Protein AF-A0A2A5P049-F1 (afdb_monomer_lite)

Radius of gyration: 12.88 Å; chains: 1; bounding box: 32×39×29 Å

Structure (mmCIF, N/CA/C/O backbone):
data_AF-A0A2A5P049-F1
#
_entry.id   AF-A0A2A5P049-F1
#
loop_
_atom_site.group_PDB
_atom_site.id
_atom_site.type_symbol
_atom_site.label_atom_id
_atom_site.label_alt_id
_atom_site.label_comp_id
_atom_site.label_asym_id
_atom_site.label_entity_id
_atom_site.label_seq_id
_atom_site.pdbx_PDB_ins_code
_atom_site.Cartn_x
_atom_site.Cartn_y
_atom_site.Cartn_z
_atom_site.occupancy
_atom_site.B_iso_or_equiv
_atom_site.auth_seq_id
_atom_site.auth_comp_id
_atom_site.auth_asym_id
_atom_site.auth_atom_id
_atom_site.pdbx_PDB_model_num
ATOM 1 N N . MET A 1 1 ? 6.404 12.257 11.183 1.00 83.12 1 MET A N 1
ATOM 2 C CA . MET A 1 1 ? 5.834 11.825 9.896 1.00 83.12 1 MET A CA 1
ATOM 3 C C . MET A 1 1 ? 4.681 10.865 10.147 1.00 83.12 1 MET A C 1
ATOM 5 O O . MET A 1 1 ? 4.900 9.779 10.673 1.00 83.12 1 MET A O 1
ATOM 9 N N . SER A 1 2 ? 3.469 11.325 9.870 1.00 95.38 2 SER A N 1
ATOM 10 C CA . SER A 1 2 ? 2.203 10.589 9.855 1.00 95.38 2 SER A CA 1
ATOM 11 C C . SER A 1 2 ? 2.140 9.567 8.715 1.00 95.38 2 SER A C 1
ATOM 13 O O . SER A 1 2 ? 2.953 9.605 7.788 1.00 95.38 2 SER A O 1
ATOM 15 N N . THR A 1 3 ? 1.137 8.684 8.752 1.00 97.38 3 THR A N 1
ATOM 16 C CA . THR A 1 3 ? 0.849 7.728 7.668 1.00 97.38 3 THR A CA 1
ATOM 17 C C . THR A 1 3 ? 0.675 8.427 6.319 1.00 97.38 3 THR A C 1
ATOM 19 O O . THR A 1 3 ? 1.242 7.988 5.324 1.00 97.38 3 THR A O 1
ATOM 22 N N . LEU A 1 4 ? -0.067 9.540 6.269 1.00 96.94 4 LEU A N 1
ATOM 23 C CA . LEU A 1 4 ? -0.316 10.259 5.015 1.00 96.94 4 LEU A CA 1
ATOM 24 C C . LEU A 1 4 ? 0.956 10.890 4.440 1.00 96.94 4 LEU A C 1
ATOM 26 O O . LEU A 1 4 ? 1.163 10.832 3.231 1.00 96.94 4 LEU A O 1
ATOM 30 N N . GLU A 1 5 ? 1.825 11.443 5.288 1.00 97.94 5 GLU A N 1
ATOM 31 C CA . GLU A 1 5 ? 3.114 11.990 4.848 1.00 97.94 5 GLU A CA 1
ATOM 32 C C . GLU A 1 5 ? 4.050 10.900 4.299 1.00 97.94 5 GLU A C 1
ATOM 34 O O . GLU A 1 5 ? 4.762 11.139 3.325 1.00 97.94 5 GLU A O 1
ATOM 39 N N . MET A 1 6 ? 4.038 9.698 4.888 1.00 98.38 6 MET A N 1
ATOM 40 C CA . MET A 1 6 ? 4.803 8.552 4.376 1.00 98.38 6 MET A CA 1
ATOM 41 C C . MET A 1 6 ? 4.257 8.073 3.031 1.00 98.38 6 MET A C 1
ATOM 43 O O . MET A 1 6 ? 5.015 7.882 2.084 1.00 98.38 6 MET A O 1
ATOM 47 N N . LEU A 1 7 ? 2.934 7.941 2.915 1.00 98.19 7 LEU A N 1
ATOM 48 C CA . LEU A 1 7 ? 2.285 7.543 1.666 1.00 98.19 7 LEU A CA 1
ATOM 49 C C . LEU A 1 7 ? 2.547 8.547 0.540 1.00 98.19 7 LEU A C 1
ATOM 51 O O . LEU A 1 7 ? 2.793 8.131 -0.588 1.00 98.19 7 LEU A O 1
ATOM 55 N N . ALA A 1 8 ? 2.572 9.849 0.838 1.00 97.94 8 ALA A N 1
ATOM 56 C CA . ALA A 1 8 ? 2.881 10.898 -0.136 1.00 97.94 8 ALA A CA 1
ATOM 57 C C . ALA A 1 8 ? 4.298 10.798 -0.736 1.00 97.94 8 ALA A C 1
ATOM 59 O O . ALA A 1 8 ? 4.549 11.373 -1.789 1.00 97.94 8 ALA A O 1
ATOM 60 N N . LYS A 1 9 ? 5.222 10.072 -0.091 1.00 97.94 9 LYS A N 1
ATOM 61 C CA . LYS A 1 9 ? 6.560 9.780 -0.634 1.00 97.94 9 LYS A CA 1
ATOM 62 C C . LYS A 1 9 ? 6.577 8.563 -1.560 1.00 97.94 9 LYS A C 1
ATOM 64 O O . LYS A 1 9 ? 7.492 8.433 -2.362 1.00 97.94 9 LYS A O 1
ATOM 69 N N . LEU A 1 10 ? 5.578 7.687 -1.452 1.00 97.62 10 LEU A N 1
ATOM 70 C CA . LEU A 1 10 ? 5.481 6.434 -2.205 1.00 97.62 10 LEU A CA 1
ATOM 71 C C . LEU A 1 10 ? 4.464 6.503 -3.351 1.00 97.62 10 LEU A C 1
ATOM 73 O O . LEU A 1 10 ? 4.279 5.529 -4.070 1.00 97.62 10 LEU A O 1
ATOM 77 N N . THR A 1 11 ? 3.753 7.612 -3.533 1.00 97.31 11 THR A N 1
ATOM 78 C CA . THR A 1 11 ? 2.749 7.766 -4.594 1.00 97.31 11 THR A CA 1
ATOM 79 C C . THR A 1 11 ? 2.569 9.236 -4.961 1.00 97.31 11 THR A C 1
ATOM 81 O O . THR A 1 11 ? 3.162 10.114 -4.342 1.00 97.31 11 THR A O 1
ATOM 84 N N . ASP A 1 12 ? 1.755 9.523 -5.973 1.00 96.81 12 ASP A N 1
ATOM 85 C CA . ASP A 1 12 ? 1.419 10.895 -6.348 1.00 96.81 12 ASP A CA 1
ATOM 86 C C . ASP A 1 12 ? 0.164 11.421 -5.632 1.00 96.81 12 ASP A C 1
ATOM 88 O O . ASP A 1 12 ? -0.624 10.691 -5.022 1.00 96.81 12 ASP A O 1
ATOM 92 N N . ARG A 1 13 ? -0.046 12.736 -5.736 1.00 96.94 13 ARG A N 1
ATOM 93 C CA . ARG A 1 13 ? -1.157 13.439 -5.086 1.00 96.94 13 ARG A CA 1
ATOM 94 C C . ARG A 1 13 ? -2.531 12.927 -5.526 1.00 96.94 13 ARG A C 1
ATOM 96 O O . ARG A 1 13 ? -3.453 12.905 -4.708 1.00 96.94 13 ARG A O 1
ATOM 103 N N . GLU A 1 14 ? -2.697 12.541 -6.790 1.00 97.50 14 GLU A N 1
ATOM 104 C CA . GLU A 1 14 ? -3.990 12.086 -7.304 1.00 97.50 14 GLU A CA 1
ATOM 105 C C . GLU A 1 14 ? -4.346 10.712 -6.729 1.00 97.50 14 GLU A C 1
ATOM 107 O O . GLU A 1 14 ? -5.454 10.518 -6.219 1.00 97.50 14 GLU A O 1
ATOM 112 N N . ARG A 1 15 ? -3.395 9.774 -6.746 1.00 97.19 15 ARG A N 1
ATOM 113 C CA . ARG A 1 15 ? -3.549 8.430 -6.176 1.00 97.19 15 ARG A CA 1
ATOM 114 C C . ARG A 1 15 ? -3.721 8.468 -4.667 1.00 97.19 15 ARG A C 1
ATOM 116 O O . ARG A 1 15 ? -4.585 7.755 -4.155 1.00 97.19 15 ARG A O 1
ATOM 123 N N . LEU A 1 16 ? -2.998 9.349 -3.974 1.00 98.06 16 LEU A N 1
ATOM 124 C CA . LEU A 1 16 ? -3.184 9.585 -2.543 1.00 98.06 16 LEU A CA 1
ATOM 125 C C . LEU A 1 16 ? -4.618 10.050 -2.245 1.00 98.06 16 LEU A C 1
ATOM 127 O O . LEU A 1 16 ? -5.316 9.432 -1.440 1.00 98.06 16 LEU A O 1
ATOM 131 N N . ARG A 1 17 ? -5.101 11.082 -2.955 1.00 98.25 17 ARG A N 1
ATOM 132 C CA . ARG A 1 17 ? -6.475 11.594 -2.804 1.00 98.25 17 ARG A CA 1
ATOM 133 C C . ARG A 1 17 ? -7.513 10.507 -3.075 1.00 98.25 17 ARG A C 1
ATOM 135 O O . ARG A 1 17 ? -8.452 10.343 -2.302 1.00 98.25 17 ARG A O 1
ATOM 142 N N . ARG A 1 18 ? -7.352 9.763 -4.172 1.00 97.75 18 ARG A N 1
ATOM 143 C CA . ARG A 1 18 ? -8.289 8.705 -4.580 1.00 97.75 18 ARG A CA 1
ATOM 144 C C . ARG A 1 18 ? -8.293 7.541 -3.598 1.00 97.75 18 ARG A C 1
ATOM 146 O O . ARG A 1 18 ? -9.363 7.008 -3.337 1.00 97.75 18 ARG A O 1
ATOM 153 N N . GLY A 1 19 ? -7.146 7.179 -3.028 1.00 97.44 19 GLY A N 1
ATOM 154 C CA . GLY A 1 19 ? -7.060 6.145 -1.998 1.00 97.44 19 GLY A CA 1
ATOM 155 C C . GLY A 1 19 ? -7.804 6.544 -0.725 1.00 97.44 19 GLY A C 1
ATOM 156 O O . GLY A 1 19 ? -8.670 5.798 -0.272 1.00 97.44 19 GLY A O 1
ATOM 157 N N . VAL A 1 20 ? -7.566 7.764 -0.224 1.00 97.19 20 VAL A N 1
ATOM 158 C CA . VAL A 1 20 ? -8.257 8.349 0.950 1.00 97.19 20 VAL A CA 1
ATOM 159 C C . VAL A 1 20 ? -9.754 8.618 0.704 1.00 97.19 20 VAL A C 1
ATOM 161 O O . VAL A 1 20 ? -10.516 8.785 1.657 1.00 97.19 20 VAL A O 1
ATOM 164 N N . ALA A 1 21 ? -10.221 8.563 -0.544 1.00 97.62 21 ALA A N 1
ATOM 165 C CA . ALA A 1 21 ? -11.644 8.639 -0.876 1.00 97.62 21 ALA A CA 1
ATOM 166 C C . ALA A 1 21 ? -12.366 7.275 -0.893 1.00 97.62 21 ALA A C 1
ATOM 168 O O . ALA A 1 21 ? -13.591 7.255 -0.836 1.00 97.62 21 ALA A O 1
ATOM 169 N N . ILE A 1 22 ? -11.656 6.137 -0.962 1.00 97.69 22 ILE A N 1
ATOM 170 C CA . ILE A 1 22 ? -12.306 4.806 -0.951 1.00 97.69 22 ILE A CA 1
ATOM 171 C C . ILE A 1 22 ? -13.002 4.578 0.407 1.00 97.69 22 ILE A C 1
ATOM 173 O O . ILE A 1 22 ? -12.358 4.732 1.427 1.00 97.69 22 ILE A O 1
ATOM 177 N N . PRO A 1 23 ? -14.281 4.218 0.513 1.00 96.88 23 PRO A N 1
ATOM 178 C CA . PRO A 1 23 ? -14.909 3.982 1.816 1.00 96.88 23 PRO A CA 1
ATOM 179 C C . PRO A 1 23 ? -14.171 2.936 2.669 1.00 96.88 23 PRO A C 1
ATOM 181 O O . PRO A 1 23 ? -13.723 1.910 2.164 1.00 96.88 23 PRO A O 1
ATOM 184 N N . ARG A 1 24 ? -14.060 3.167 3.987 1.00 93.50 24 ARG A N 1
ATOM 185 C CA . ARG A 1 24 ? -13.416 2.207 4.911 1.00 93.50 24 ARG A CA 1
ATOM 186 C C . ARG A 1 24 ? -14.105 0.837 4.908 1.00 93.50 24 ARG A C 1
ATOM 188 O O . ARG A 1 24 ? -13.417 -0.162 5.043 1.00 93.50 24 ARG A O 1
ATOM 195 N N . GLY A 1 25 ? -15.426 0.797 4.713 1.00 94.50 25 GLY A N 1
ATOM 196 C CA . GLY A 1 25 ? -16.200 -0.448 4.620 1.00 94.50 25 GLY A CA 1
ATOM 197 C C . GLY A 1 25 ? -15.916 -1.285 3.367 1.00 94.50 25 GLY A C 1
ATOM 198 O O . GLY A 1 25 ? -16.349 -2.426 3.294 1.00 94.50 25 GLY A O 1
ATOM 199 N N . GLU A 1 26 ? -15.171 -0.749 2.396 1.00 96.19 26 GLU A N 1
ATOM 200 C CA . GLU A 1 26 ? -14.701 -1.496 1.222 1.00 96.19 26 GLU A CA 1
ATOM 201 C C . GLU A 1 26 ? -13.303 -2.100 1.434 1.00 96.19 26 GLU A C 1
ATOM 203 O O . GLU A 1 26 ? -12.651 -2.490 0.465 1.00 96.19 26 GLU A O 1
ATOM 208 N N . VAL A 1 27 ? -12.824 -2.132 2.683 1.00 97.31 27 VAL A N 1
ATOM 209 C CA . VAL A 1 27 ? -11.555 -2.743 3.075 1.00 97.31 27 VAL A CA 1
ATOM 210 C C . VAL A 1 27 ? -11.838 -3.916 3.995 1.00 97.31 27 VAL A C 1
ATOM 212 O O . VAL A 1 27 ? -12.390 -3.738 5.080 1.00 97.31 27 VAL A O 1
ATOM 215 N N . LYS A 1 28 ? -11.412 -5.103 3.581 1.00 96.44 28 LYS A N 1
ATOM 216 C CA . LYS A 1 28 ? -11.368 -6.293 4.432 1.00 96.44 28 LYS A CA 1
ATOM 217 C C . LYS A 1 28 ? -9.905 -6.616 4.677 1.00 96.44 28 LYS A C 1
ATOM 219 O O . LYS A 1 28 ? -9.125 -6.591 3.732 1.00 96.44 28 LYS A O 1
ATOM 224 N N . VAL A 1 29 ? -9.533 -6.867 5.925 1.00 93.88 29 VAL A N 1
ATOM 225 C CA . VAL A 1 29 ? -8.163 -7.235 6.299 1.00 93.88 29 VAL A CA 1
ATOM 226 C C . VAL A 1 29 ? -8.217 -8.574 7.016 1.00 93.88 29 VAL A C 1
ATOM 228 O O . VAL A 1 29 ? -9.049 -8.761 7.903 1.00 93.88 29 VAL A O 1
ATOM 231 N N . SER A 1 30 ? -7.336 -9.476 6.617 1.00 92.56 30 SER A N 1
ATOM 232 C CA . SER A 1 30 ? -7.128 -10.810 7.169 1.00 92.56 30 SER A CA 1
ATOM 233 C C . SER A 1 30 ? -5.625 -11.103 7.249 1.00 92.56 30 SER A C 1
ATOM 235 O O . SER A 1 30 ? -4.790 -10.267 6.894 1.00 92.56 30 SER A O 1
ATOM 237 N N . GLY A 1 31 ? -5.275 -12.286 7.742 1.00 84.25 31 GLY A N 1
ATOM 238 C CA . GLY A 1 31 ? -3.893 -12.747 7.826 1.00 84.25 31 GLY A CA 1
ATOM 239 C C . GLY A 1 31 ? -3.378 -12.859 9.258 1.00 84.25 31 GLY A C 1
ATOM 240 O O . GLY A 1 31 ? -3.861 -12.201 10.182 1.00 84.25 31 GLY A O 1
ATOM 241 N N . GLU A 1 32 ? -2.389 -13.729 9.415 1.00 77.75 32 GLU A N 1
ATOM 242 C CA . GLU A 1 32 ? -1.713 -14.077 10.661 1.00 77.75 32 GLU A CA 1
ATOM 243 C C . GLU A 1 32 ? -0.220 -14.292 10.362 1.00 77.75 32 GLU A C 1
ATOM 245 O O . GLU A 1 32 ? 0.179 -14.414 9.205 1.00 77.75 32 GLU A O 1
ATOM 250 N N . GLY A 1 33 ? 0.629 -14.327 11.394 1.00 76.06 33 GLY A N 1
ATOM 251 C CA . GLY A 1 33 ? 2.018 -14.780 11.229 1.00 76.06 33 GLY A CA 1
ATOM 252 C C . GLY A 1 33 ? 2.880 -13.932 10.285 1.00 76.06 33 GLY A C 1
ATOM 253 O O . GLY A 1 33 ? 3.640 -14.478 9.505 1.00 76.06 33 GLY A O 1
ATOM 254 N N . GLY A 1 34 ? 2.754 -12.600 10.322 1.00 85.75 34 GLY A N 1
ATOM 255 C CA . GLY A 1 34 ? 3.624 -11.699 9.545 1.00 85.75 34 GLY A CA 1
ATOM 256 C C . GLY A 1 34 ? 3.171 -11.427 8.108 1.00 85.75 34 GLY A C 1
ATOM 257 O O . GLY A 1 34 ? 3.650 -10.467 7.501 1.00 85.75 34 GLY A O 1
ATOM 258 N N . VAL A 1 35 ? 2.182 -12.168 7.606 1.00 93.94 35 VAL A N 1
ATOM 259 C CA . VAL A 1 35 ? 1.522 -11.896 6.326 1.00 93.94 35 VAL A CA 1
ATOM 260 C C . VAL A 1 35 ? 0.186 -11.208 6.579 1.00 93.94 35 VAL A C 1
ATOM 262 O O . VAL A 1 35 ? -0.666 -11.702 7.315 1.00 93.94 35 VAL A O 1
ATOM 265 N N . LEU A 1 36 ? 0.001 -10.039 5.972 1.00 94.81 36 LEU A N 1
ATOM 266 C CA . LEU A 1 36 ? -1.268 -9.324 5.963 1.00 94.81 36 LEU A CA 1
ATOM 267 C C . LEU A 1 36 ? -1.895 -9.456 4.583 1.00 94.81 36 LEU A C 1
ATOM 269 O O . LEU A 1 36 ? -1.335 -9.006 3.583 1.00 94.81 36 LEU A O 1
ATOM 273 N N . GLU A 1 37 ? -3.090 -10.019 4.548 1.00 95.69 37 GLU A N 1
ATOM 274 C CA . GLU A 1 37 ? -3.917 -10.098 3.356 1.00 95.69 37 GLU A CA 1
ATOM 275 C C . GLU A 1 37 ? -5.036 -9.068 3.457 1.00 95.69 37 GLU A C 1
ATOM 277 O O . GLU A 1 37 ? -5.564 -8.770 4.531 1.00 95.69 37 GLU A O 1
ATOM 282 N N . ALA A 1 38 ? -5.400 -8.469 2.335 1.00 96.31 38 ALA A N 1
ATOM 283 C CA . ALA A 1 38 ? -6.508 -7.541 2.305 1.00 96.31 38 ALA A CA 1
ATOM 284 C C . ALA A 1 38 ? -7.238 -7.571 0.972 1.00 96.31 38 ALA A C 1
ATOM 286 O O . ALA A 1 38 ? -6.669 -7.839 -0.082 1.00 96.31 38 ALA A O 1
ATOM 287 N N . GLU A 1 39 ? -8.507 -7.203 1.023 1.00 97.06 39 GLU A N 1
ATOM 288 C CA . GLU A 1 39 ? -9.320 -6.923 -0.146 1.00 97.06 39 GLU A CA 1
ATOM 289 C C . GLU A 1 39 ? -9.720 -5.449 -0.103 1.00 97.06 39 GLU A C 1
ATOM 291 O O . GLU A 1 39 ? -10.274 -4.974 0.892 1.00 97.06 39 GLU A O 1
ATOM 296 N N . VAL A 1 40 ? -9.448 -4.715 -1.182 1.00 97.50 40 VAL A N 1
ATOM 297 C CA . VAL A 1 40 ? -9.935 -3.343 -1.367 1.00 97.50 40 VAL A CA 1
ATOM 298 C C . VAL A 1 40 ? -10.683 -3.286 -2.687 1.00 97.50 40 VAL A C 1
ATOM 300 O O . VAL A 1 40 ? -10.072 -3.442 -3.742 1.00 97.50 40 VAL A O 1
ATOM 303 N N . ARG A 1 41 ? -11.998 -3.030 -2.656 1.00 95.62 41 ARG A N 1
ATOM 304 C CA . ARG A 1 41 ? -12.850 -3.015 -3.870 1.00 95.62 41 ARG A CA 1
ATOM 305 C C . ARG A 1 41 ? -12.821 -4.320 -4.679 1.00 95.62 41 ARG A C 1
ATOM 307 O O . ARG A 1 41 ? -12.879 -4.274 -5.904 1.00 95.62 41 ARG A O 1
ATOM 314 N N . GLY A 1 42 ? -12.699 -5.464 -4.010 1.00 93.38 42 GLY A N 1
ATOM 315 C CA . GLY A 1 42 ? -12.591 -6.766 -4.676 1.00 93.38 42 GLY A CA 1
ATOM 316 C C . GLY A 1 42 ? -11.215 -7.068 -5.277 1.00 93.38 42 GLY A C 1
ATOM 317 O O . GLY A 1 42 ? -11.038 -8.138 -5.842 1.00 93.38 42 GLY A O 1
ATOM 318 N N . TYR A 1 43 ? -10.238 -6.164 -5.153 1.00 96.19 43 TYR A N 1
ATOM 319 C CA . TYR A 1 43 ? -8.853 -6.443 -5.531 1.00 96.19 43 TYR A CA 1
ATOM 320 C C . TYR A 1 43 ? -8.068 -6.969 -4.334 1.00 96.19 43 TYR A C 1
ATOM 322 O O . TYR A 1 43 ? -8.209 -6.431 -3.231 1.00 96.19 43 TYR A O 1
ATOM 330 N N . ARG A 1 44 ? -7.206 -7.962 -4.558 1.00 96.56 44 ARG A N 1
ATOM 331 C CA . ARG A 1 44 ? -6.419 -8.622 -3.509 1.00 96.56 44 ARG A CA 1
ATOM 332 C C . ARG A 1 44 ? -5.102 -7.900 -3.288 1.00 96.56 44 ARG A C 1
ATOM 334 O O . ARG A 1 44 ? -4.409 -7.560 -4.244 1.00 96.56 44 ARG A O 1
ATOM 341 N N . LEU A 1 45 ? -4.747 -7.666 -2.035 1.00 97.56 45 LEU A N 1
ATOM 342 C CA . LEU A 1 45 ? -3.479 -7.095 -1.605 1.00 97.56 45 LEU A CA 1
ATOM 343 C C . LEU A 1 45 ? -2.825 -8.056 -0.621 1.00 97.56 45 LEU A C 1
ATOM 345 O O . LEU A 1 45 ? -3.493 -8.584 0.263 1.00 97.56 45 LEU A O 1
ATOM 349 N N . VAL A 1 46 ? -1.516 -8.222 -0.744 1.00 97.75 46 VAL A N 1
ATOM 350 C CA . VAL A 1 46 ? -0.695 -8.968 0.209 1.00 97.75 46 VAL A CA 1
ATOM 351 C C . VAL A 1 46 ? 0.454 -8.073 0.653 1.00 97.75 46 VAL A C 1
ATOM 353 O O . VAL A 1 46 ? 1.091 -7.406 -0.166 1.00 97.75 46 VAL A O 1
ATOM 356 N N . VAL A 1 47 ? 0.693 -8.040 1.958 1.00 97.75 47 VAL A N 1
ATOM 357 C CA . VAL A 1 47 ? 1.842 -7.413 2.604 1.00 97.75 47 VAL A CA 1
ATOM 358 C C . VAL A 1 47 ? 2.536 -8.497 3.417 1.00 97.75 47 VAL A C 1
ATOM 360 O O . VAL A 1 47 ? 2.119 -8.812 4.529 1.00 97.75 47 VAL A O 1
ATOM 363 N N . ASP A 1 48 ? 3.580 -9.077 2.845 1.00 97.00 48 ASP A N 1
ATOM 364 C CA . ASP A 1 48 ? 4.434 -10.050 3.514 1.00 97.00 48 ASP A CA 1
ATOM 365 C C . ASP A 1 48 ? 5.579 -9.297 4.192 1.00 97.00 48 ASP A C 1
ATOM 367 O O . ASP A 1 48 ? 6.471 -8.759 3.530 1.00 97.00 48 ASP A O 1
ATOM 371 N N . LEU A 1 49 ? 5.515 -9.193 5.517 1.00 95.19 49 LEU A N 1
ATOM 372 C CA . LEU A 1 49 ? 6.503 -8.455 6.300 1.00 95.19 49 LEU A CA 1
ATOM 373 C C . LEU A 1 49 ? 7.803 -9.242 6.475 1.00 95.19 49 LEU A C 1
ATOM 375 O O . LEU A 1 49 ? 8.850 -8.630 6.671 1.00 95.19 49 LEU A O 1
ATOM 379 N N . GLU A 1 50 ? 7.739 -10.572 6.410 1.00 94.00 50 GLU A N 1
ATOM 380 C CA . GLU A 1 50 ? 8.896 -11.448 6.590 1.00 94.00 50 GLU A CA 1
ATOM 381 C C . GLU A 1 50 ? 9.769 -11.435 5.335 1.00 94.00 50 GLU A C 1
ATOM 383 O O . GLU A 1 50 ? 10.979 -11.223 5.412 1.00 94.00 50 GLU A O 1
ATOM 388 N N . ASN A 1 51 ? 9.137 -11.566 4.168 1.00 96.44 51 ASN A N 1
ATOM 389 C CA . ASN A 1 51 ? 9.813 -11.580 2.872 1.00 96.44 51 ASN A CA 1
ATOM 390 C C . ASN A 1 51 ? 9.882 -10.198 2.202 1.00 96.44 51 ASN A C 1
ATOM 392 O O . ASN A 1 51 ? 10.387 -10.091 1.086 1.00 96.44 51 ASN A O 1
ATOM 396 N N . ARG A 1 52 ? 9.374 -9.143 2.860 1.00 97.56 52 ARG A N 1
ATOM 397 C CA . ARG A 1 52 ? 9.307 -7.761 2.345 1.00 97.56 52 ARG A CA 1
ATOM 398 C C . ARG A 1 52 ? 8.642 -7.673 0.972 1.00 97.56 52 ARG A C 1
ATOM 400 O O . ARG A 1 52 ? 9.170 -7.067 0.039 1.00 97.56 52 ARG A O 1
ATOM 407 N N . VAL A 1 53 ? 7.457 -8.262 0.846 1.00 98.06 53 VAL A N 1
ATOM 408 C CA . VAL A 1 53 ? 6.686 -8.263 -0.402 1.00 98.06 53 VAL A CA 1
ATOM 409 C C . VAL A 1 53 ? 5.435 -7.407 -0.260 1.00 98.06 53 VAL A C 1
ATOM 411 O O . VAL A 1 53 ? 4.636 -7.584 0.656 1.00 98.06 53 VAL A O 1
ATOM 414 N N . LEU A 1 54 ? 5.221 -6.513 -1.222 1.00 98.31 54 LEU A N 1
ATOM 415 C CA . LEU A 1 54 ? 3.922 -5.914 -1.504 1.00 98.31 54 LEU A CA 1
ATOM 416 C C . LEU A 1 54 ? 3.403 -6.524 -2.800 1.00 98.31 54 LEU A C 1
ATOM 418 O O . LEU A 1 54 ? 4.043 -6.385 -3.842 1.00 98.31 54 LEU A O 1
ATOM 422 N N . ALA A 1 55 ? 2.249 -7.181 -2.762 1.00 97.81 55 ALA A N 1
ATOM 423 C CA . ALA A 1 55 ? 1.654 -7.779 -3.948 1.00 97.81 55 ALA A CA 1
ATOM 424 C C . ALA A 1 55 ? 0.209 -7.338 -4.154 1.00 97.81 55 ALA A C 1
ATOM 426 O O . ALA A 1 55 ? -0.533 -7.131 -3.194 1.00 97.81 55 ALA A O 1
ATOM 427 N N . HIS A 1 56 ? -0.180 -7.156 -5.415 1.00 97.31 56 HIS A N 1
ATOM 428 C CA . HIS A 1 56 ? -1.527 -6.730 -5.777 1.00 97.31 56 HIS A CA 1
ATOM 429 C C . HIS A 1 56 ? -1.866 -7.053 -7.240 1.00 97.31 56 HIS A C 1
ATOM 431 O O . HIS A 1 56 ? -0.970 -7.162 -8.076 1.00 97.31 56 HIS A O 1
ATOM 437 N N . ASP A 1 57 ? -3.156 -7.182 -7.553 1.00 95.44 57 ASP A N 1
ATOM 438 C CA . ASP A 1 57 ? -3.692 -7.598 -8.859 1.00 95.44 57 ASP A CA 1
ATOM 439 C C . ASP A 1 57 ? -4.362 -6.471 -9.676 1.00 95.44 57 ASP A C 1
ATOM 441 O O . ASP A 1 57 ? -4.853 -6.716 -10.778 1.00 95.44 57 ASP A O 1
ATOM 445 N N . CYS A 1 58 ? -4.394 -5.215 -9.207 1.00 96.06 58 CYS A N 1
ATOM 446 C CA . CYS A 1 58 ? -5.057 -4.159 -9.987 1.00 96.06 58 CYS A CA 1
ATOM 447 C C . CYS A 1 58 ? -4.214 -3.630 -11.165 1.00 96.06 58 CYS A C 1
ATOM 449 O O . CYS A 1 58 ? -2.993 -3.498 -11.092 1.00 96.06 58 CYS A O 1
ATOM 451 N N . ALA A 1 59 ? -4.884 -3.184 -12.232 1.00 94.69 59 ALA A N 1
ATOM 452 C CA . ALA A 1 59 ? -4.227 -2.629 -13.422 1.00 94.69 59 ALA A CA 1
ATOM 453 C C . ALA A 1 59 ? -3.415 -1.338 -13.170 1.00 94.69 59 ALA A C 1
ATOM 455 O O . ALA A 1 59 ? -2.532 -0.997 -13.953 1.00 94.69 59 ALA A O 1
ATOM 456 N N . ASP A 1 60 ? -3.706 -0.583 -12.103 1.00 95.81 60 ASP A N 1
ATOM 457 C CA . ASP A 1 60 ? -2.864 0.561 -11.718 1.00 95.81 60 ASP A CA 1
ATOM 458 C C . ASP A 1 60 ? -1.546 0.082 -11.095 1.00 95.81 60 ASP A C 1
ATOM 460 O O . ASP A 1 60 ? -0.499 0.677 -11.320 1.00 95.81 60 ASP A O 1
ATOM 464 N N . TRP A 1 61 ? -1.571 -1.029 -10.355 1.00 97.25 61 TRP A N 1
ATOM 465 C CA . TRP A 1 61 ? -0.391 -1.598 -9.714 1.00 97.25 61 TRP A CA 1
ATOM 466 C C . TRP A 1 61 ? 0.641 -2.090 -10.719 1.00 97.25 61 TRP A C 1
ATOM 468 O O . TRP A 1 61 ? 1.816 -1.775 -10.563 1.00 97.25 61 TRP A O 1
ATOM 478 N N . THR A 1 62 ? 0.214 -2.758 -11.793 1.00 94.88 62 THR A N 1
ATOM 479 C CA . THR A 1 62 ? 1.127 -3.255 -12.840 1.00 94.88 62 THR A CA 1
ATOM 480 C C . THR A 1 62 ? 1.986 -2.145 -13.455 1.00 94.88 62 THR A C 1
ATOM 482 O O . THR A 1 62 ? 3.119 -2.385 -13.860 1.00 94.88 62 THR A O 1
ATOM 485 N N . ARG A 1 63 ? 1.484 -0.902 -13.466 1.00 95.12 63 ARG A N 1
ATOM 486 C CA . ARG A 1 63 ? 2.201 0.289 -13.951 1.00 95.12 63 ARG A CA 1
ATOM 487 C C . ARG A 1 63 ? 3.076 0.953 -12.889 1.00 95.12 63 ARG A C 1
ATOM 489 O O . ARG A 1 63 ? 4.016 1.664 -13.232 1.00 95.12 63 ARG A O 1
ATOM 496 N N . MET A 1 64 ? 2.742 0.788 -11.611 1.00 95.75 64 MET A N 1
ATOM 497 C CA . MET A 1 64 ? 3.361 1.524 -10.502 1.00 95.75 64 MET A CA 1
ATOM 498 C C . MET A 1 64 ? 4.415 0.699 -9.759 1.00 95.75 64 MET A C 1
ATOM 500 O O . MET A 1 64 ? 5.415 1.265 -9.314 1.00 95.75 64 MET A O 1
ATOM 504 N N . ALA A 1 65 ? 4.234 -0.621 -9.696 1.00 96.75 65 ALA A N 1
ATOM 505 C CA . ALA A 1 65 ? 5.141 -1.568 -9.061 1.00 96.75 65 ALA A CA 1
ATOM 506 C C . ALA A 1 65 ? 6.587 -1.494 -9.590 1.00 96.75 65 ALA A C 1
ATOM 508 O O . ALA A 1 65 ? 7.488 -1.396 -8.757 1.00 96.75 65 ALA A O 1
ATOM 509 N N . PRO A 1 66 ? 6.855 -1.409 -10.916 1.00 96.00 66 PRO A N 1
ATOM 510 C CA . PRO A 1 66 ? 8.231 -1.302 -11.417 1.00 96.00 66 PRO A CA 1
ATOM 511 C C . PRO A 1 66 ? 8.963 -0.041 -10.939 1.00 96.00 66 PRO A C 1
ATOM 513 O O . PRO A 1 66 ? 10.179 -0.040 -10.791 1.00 96.00 66 PRO A O 1
ATOM 516 N N . GLY A 1 67 ? 8.219 1.040 -10.678 1.00 96.88 67 GLY A N 1
ATOM 517 C CA . GLY A 1 67 ? 8.752 2.283 -10.119 1.00 96.88 67 GLY A CA 1
ATOM 518 C C . GLY A 1 67 ? 8.712 2.341 -8.592 1.00 96.88 67 GLY A C 1
ATOM 519 O O . GLY A 1 67 ? 8.889 3.428 -8.046 1.00 96.88 67 GLY A O 1
ATOM 520 N N . LYS A 1 68 ? 8.403 1.223 -7.917 1.00 97.06 68 LYS A N 1
ATOM 521 C CA . LYS A 1 68 ? 8.228 1.112 -6.459 1.00 97.06 68 LYS A CA 1
ATOM 522 C C . LYS A 1 68 ? 7.279 2.158 -5.880 1.00 97.06 68 LYS A C 1
ATOM 524 O O . LYS A 1 68 ? 7.502 2.727 -4.812 1.00 97.06 68 LYS A O 1
ATOM 529 N N . ARG A 1 69 ? 6.195 2.428 -6.614 1.00 97.81 69 ARG A N 1
ATOM 530 C CA . ARG A 1 69 ? 5.143 3.354 -6.194 1.00 97.81 69 ARG A CA 1
ATOM 531 C C . ARG A 1 69 ? 3.860 2.617 -5.846 1.00 97.81 69 ARG A C 1
ATOM 533 O O . ARG A 1 69 ? 3.479 1.640 -6.485 1.00 97.81 69 ARG A O 1
ATOM 540 N N . LEU A 1 70 ? 3.146 3.141 -4.858 1.00 98.06 70 LEU A N 1
ATOM 541 C CA . LEU A 1 70 ? 1.870 2.614 -4.405 1.00 98.06 70 LEU A CA 1
ATOM 542 C C . LEU A 1 70 ? 0.719 3.080 -5.296 1.00 98.06 70 LEU A C 1
ATOM 544 O O . LEU A 1 70 ? 0.642 4.243 -5.702 1.00 98.06 70 LEU A O 1
ATOM 548 N N . CYS A 1 71 ? -0.222 2.176 -5.551 1.00 98.06 71 CYS A N 1
ATOM 549 C CA . CYS A 1 71 ? -1.519 2.525 -6.117 1.00 98.06 71 CYS A CA 1
ATOM 550 C C . CYS A 1 71 ? -2.473 3.047 -5.024 1.00 98.06 71 CYS A C 1
ATOM 552 O O . CYS A 1 71 ? -2.213 2.956 -3.819 1.00 98.06 71 CYS A O 1
ATOM 554 N N . LYS A 1 72 ? -3.643 3.536 -5.443 1.00 97.94 72 LYS A N 1
ATOM 555 C CA . LYS A 1 72 ? -4.692 4.018 -4.525 1.00 97.94 72 LYS A CA 1
ATOM 556 C C . LYS A 1 72 ? -5.193 2.958 -3.525 1.00 97.94 72 LYS A C 1
ATOM 558 O O . LYS A 1 72 ? -5.674 3.326 -2.456 1.00 97.94 72 LYS A O 1
ATOM 563 N N . HIS A 1 73 ? -5.109 1.664 -3.849 1.00 98.38 73 HIS A N 1
ATOM 564 C CA . HIS A 1 73 ? -5.604 0.601 -2.968 1.00 98.38 73 HIS A CA 1
ATOM 565 C C . HIS A 1 73 ? -4.677 0.381 -1.770 1.00 98.38 73 HIS A C 1
ATOM 567 O O . HIS A 1 73 ? -5.168 0.302 -0.650 1.00 98.38 73 HIS A O 1
ATOM 573 N N . PHE A 1 74 ? -3.353 0.419 -1.962 1.00 98.25 74 PHE A N 1
ATOM 574 C CA . PHE A 1 74 ? -2.406 0.405 -0.841 1.00 98.25 74 PHE A CA 1
ATOM 575 C C . PHE A 1 74 ? -2.548 1.647 0.042 1.00 98.25 74 PHE A C 1
ATOM 577 O O . PHE A 1 74 ? -2.554 1.535 1.264 1.00 98.25 74 PHE A O 1
ATOM 584 N N . VAL A 1 75 ? -2.752 2.829 -0.555 1.00 98.38 75 VAL A N 1
ATOM 585 C CA . 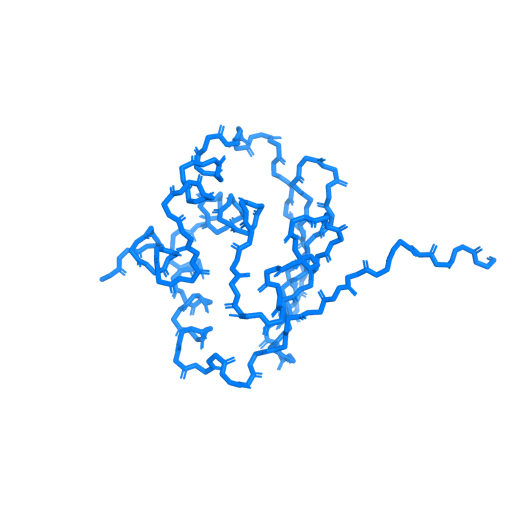VAL A 1 75 ? -3.078 4.046 0.211 1.00 98.38 75 VAL A CA 1
ATOM 586 C C . VAL A 1 75 ? -4.298 3.812 1.105 1.00 98.38 75 VAL A C 1
ATOM 588 O O . VAL A 1 75 ? -4.281 4.142 2.293 1.00 98.38 75 VAL A O 1
ATOM 591 N N . ARG A 1 76 ? -5.368 3.234 0.551 1.00 98.19 76 ARG A N 1
ATOM 592 C CA . ARG A 1 76 ? -6.567 2.902 1.321 1.00 98.19 76 ARG A CA 1
ATOM 593 C C . ARG A 1 76 ? -6.265 1.885 2.419 1.00 98.19 76 ARG A C 1
ATOM 595 O O . ARG A 1 76 ? -6.622 2.146 3.560 1.00 98.19 76 ARG A O 1
ATOM 602 N N . LEU A 1 77 ? -5.579 0.790 2.111 1.00 98.12 77 LEU A N 1
ATOM 603 C CA . LEU A 1 77 ? -5.211 -0.235 3.085 1.00 98.12 77 LEU A CA 1
ATOM 604 C C . LEU A 1 77 ? -4.487 0.372 4.299 1.00 98.12 77 LEU A C 1
ATOM 606 O O . LEU A 1 77 ? -4.951 0.243 5.433 1.00 98.12 77 LEU A O 1
ATOM 610 N N . PHE A 1 78 ? -3.411 1.126 4.063 1.00 97.94 78 PHE A N 1
ATOM 611 C CA . PHE A 1 78 ? -2.623 1.738 5.138 1.00 97.94 78 PHE A CA 1
ATOM 612 C C . PHE A 1 78 ? -3.373 2.828 5.912 1.00 97.94 78 PHE A C 1
ATOM 614 O O . PHE A 1 78 ? -3.091 3.055 7.083 1.00 97.94 78 PHE A O 1
ATOM 621 N N . THR A 1 79 ? -4.343 3.502 5.292 1.00 97.25 79 THR A N 1
ATOM 622 C CA . THR A 1 79 ? -5.189 4.483 5.997 1.00 97.25 79 THR A CA 1
ATOM 623 C C . THR A 1 79 ? -6.377 3.840 6.713 1.00 97.25 79 THR A C 1
ATOM 625 O O . THR A 1 79 ? -6.961 4.469 7.598 1.00 97.25 79 THR A O 1
ATOM 628 N N . ALA A 1 80 ? -6.749 2.610 6.350 1.00 95.94 80 ALA A N 1
ATOM 629 C CA . ALA A 1 80 ? -7.833 1.852 6.962 1.00 95.94 80 ALA A CA 1
ATOM 630 C C . ALA A 1 80 ? -7.409 1.144 8.260 1.00 95.94 80 ALA A C 1
ATOM 632 O O . ALA A 1 80 ? -8.214 1.073 9.186 1.00 95.94 80 ALA A O 1
ATOM 633 N N . MET A 1 81 ? -6.160 0.680 8.340 1.00 93.50 81 MET A N 1
ATOM 634 C CA . MET A 1 81 ? -5.608 -0.022 9.505 1.00 93.50 81 MET A CA 1
ATOM 635 C C . MET A 1 81 ? -5.212 0.927 10.661 1.00 93.50 81 MET A C 1
ATOM 637 O O . MET A 1 81 ? -5.157 2.147 10.4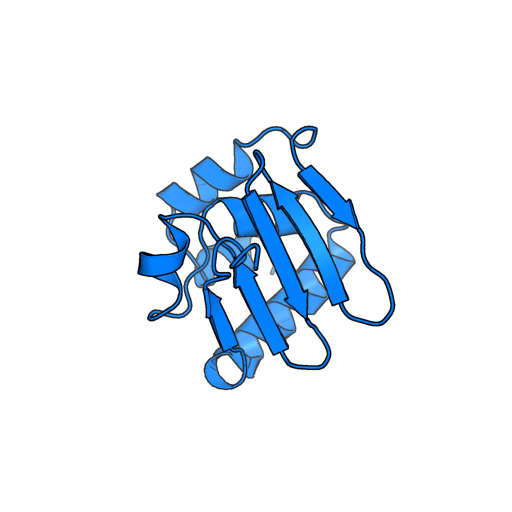64 1.00 93.50 81 MET A O 1
ATOM 641 N N . PRO A 1 82 ? -4.908 0.401 11.867 1.00 94.75 82 PRO A N 1
ATOM 642 C CA . PRO A 1 82 ? -4.418 1.210 12.982 1.00 94.75 82 PRO A CA 1
ATOM 643 C C . PRO A 1 82 ? -3.155 2.000 12.620 1.00 94.75 82 PRO A C 1
ATOM 645 O O . PRO A 1 82 ? -2.200 1.449 12.070 1.00 94.75 82 PRO A O 1
ATOM 648 N N . GLU A 1 83 ? -3.127 3.290 12.968 1.00 95.44 83 GLU A N 1
ATOM 649 C CA . GLU A 1 83 ? -2.061 4.207 12.542 1.00 95.44 83 GLU A CA 1
ATOM 650 C C . GLU A 1 83 ? -0.661 3.727 12.954 1.00 95.44 83 GLU A C 1
ATOM 652 O O . GLU A 1 83 ? 0.269 3.784 12.150 1.00 95.44 83 GLU A O 1
ATOM 657 N N . ALA A 1 84 ? -0.504 3.224 14.181 1.00 96.12 84 ALA A N 1
ATOM 658 C CA . ALA A 1 84 ? 0.783 2.736 14.672 1.00 96.12 84 ALA A CA 1
ATOM 659 C C . ALA A 1 84 ? 1.349 1.616 13.781 1.00 96.12 84 ALA A C 1
ATOM 661 O O . ALA A 1 84 ? 2.519 1.677 13.399 1.00 96.12 84 ALA A O 1
ATOM 662 N N . ARG A 1 85 ? 0.495 0.662 13.382 1.00 94.81 85 ARG A N 1
ATOM 663 C CA . ARG A 1 85 ? 0.866 -0.465 12.519 1.00 94.81 85 ARG A CA 1
ATOM 664 C C . ARG A 1 85 ? 1.174 -0.015 11.095 1.00 94.81 85 ARG A C 1
ATOM 666 O O . ARG A 1 85 ? 2.196 -0.405 10.543 1.00 94.81 85 ARG A O 1
ATOM 673 N N . ALA A 1 86 ? 0.351 0.865 10.522 1.00 96.81 86 ALA A N 1
ATOM 674 C CA . ALA A 1 86 ? 0.621 1.429 9.198 1.00 96.81 86 ALA A CA 1
ATOM 675 C C . ALA A 1 86 ? 1.987 2.123 9.150 1.00 96.81 86 ALA A C 1
ATOM 677 O O . ALA A 1 86 ? 2.759 1.934 8.214 1.00 96.81 86 ALA A O 1
ATOM 678 N N . ARG A 1 87 ? 2.302 2.918 10.178 1.00 97.94 87 ARG A N 1
ATOM 679 C CA . ARG A 1 87 ? 3.563 3.662 10.258 1.00 97.94 87 ARG A CA 1
ATOM 680 C C . ARG A 1 87 ? 4.762 2.759 10.471 1.00 97.94 87 ARG A C 1
ATOM 682 O O . ARG A 1 87 ? 5.826 3.075 9.962 1.00 97.94 87 ARG A O 1
ATOM 689 N N . GLU A 1 88 ? 4.623 1.682 11.232 1.00 96.69 88 GLU A N 1
ATOM 690 C CA . GLU A 1 88 ? 5.670 0.670 11.376 1.00 96.69 88 GLU A CA 1
ATOM 691 C C . GLU A 1 88 ? 6.067 0.101 10.009 1.00 96.69 88 GLU A C 1
ATOM 693 O O . GLU A 1 88 ? 7.223 0.229 9.613 1.00 96.69 88 GLU A O 1
ATOM 698 N N . ILE A 1 89 ? 5.087 -0.397 9.252 1.00 97.19 89 ILE A N 1
ATOM 699 C CA . ILE A 1 89 ? 5.308 -1.003 7.934 1.00 97.19 89 ILE A CA 1
ATOM 700 C C . ILE A 1 89 ? 5.851 0.032 6.944 1.00 97.19 89 ILE A C 1
ATOM 702 O O . ILE A 1 89 ? 6.863 -0.195 6.291 1.00 97.19 89 ILE A O 1
ATOM 706 N N . LEU A 1 90 ? 5.221 1.208 6.852 1.00 98.31 90 LEU A N 1
ATOM 707 C CA . LEU A 1 90 ? 5.635 2.249 5.907 1.00 98.31 90 LEU A CA 1
ATOM 708 C C . LEU A 1 90 ? 7.028 2.811 6.209 1.00 98.31 90 LEU A C 1
ATOM 710 O O . LEU A 1 90 ? 7.724 3.209 5.276 1.00 98.31 90 LEU A O 1
ATOM 714 N N . ARG A 1 91 ? 7.451 2.854 7.481 1.00 98.19 91 ARG A N 1
ATOM 715 C CA . ARG A 1 91 ? 8.835 3.213 7.826 1.00 98.19 91 ARG A CA 1
ATOM 716 C C . ARG A 1 91 ? 9.816 2.193 7.269 1.00 98.19 91 ARG A C 1
ATOM 718 O O . ARG A 1 91 ? 10.812 2.617 6.694 1.00 98.19 91 ARG A O 1
ATOM 725 N N . ASP A 1 92 ? 9.533 0.901 7.423 1.00 97.88 92 ASP A N 1
ATOM 726 C CA . ASP A 1 92 ? 10.400 -0.148 6.886 1.00 97.88 92 ASP A CA 1
ATOM 727 C C . ASP A 1 92 ? 10.444 -0.104 5.354 1.00 97.88 92 ASP A C 1
ATOM 729 O O . ASP A 1 92 ? 11.529 -0.073 4.782 1.00 97.88 92 ASP A O 1
ATOM 733 N N . VAL A 1 93 ? 9.290 0.039 4.692 1.00 98.31 93 VAL A N 1
ATOM 734 C CA . VAL A 1 93 ? 9.212 0.199 3.229 1.00 98.31 93 VAL A CA 1
ATOM 735 C C . VAL A 1 93 ? 10.025 1.403 2.752 1.00 98.31 93 VAL A C 1
ATOM 737 O O . VAL A 1 93 ? 10.761 1.297 1.780 1.00 98.31 93 VAL A O 1
ATOM 740 N N . LEU A 1 94 ? 9.919 2.557 3.417 1.00 98.19 94 LEU A N 1
ATOM 741 C CA . LEU A 1 94 ? 10.663 3.760 3.028 1.00 98.19 94 LEU A CA 1
ATOM 742 C C . LEU A 1 94 ? 12.169 3.634 3.272 1.00 98.19 94 LEU A C 1
ATOM 744 O O . LEU A 1 94 ? 12.952 4.130 2.466 1.00 98.19 94 LEU A O 1
ATOM 748 N N . ALA A 1 95 ? 12.572 3.019 4.384 1.00 97.94 95 ALA A N 1
ATOM 749 C CA . ALA A 1 95 ? 13.979 2.853 4.740 1.00 97.94 95 ALA A CA 1
ATOM 750 C C . ALA A 1 95 ? 14.671 1.779 3.890 1.00 97.94 95 ALA A C 1
ATOM 752 O O . ALA A 1 95 ? 15.852 1.910 3.586 1.00 97.94 95 ALA A O 1
ATOM 753 N N . ASN A 1 96 ? 13.928 0.744 3.496 1.00 97.94 96 ASN A N 1
ATOM 754 C CA . ASN A 1 96 ? 14.437 -0.441 2.816 1.00 97.94 96 ASN A CA 1
ATOM 755 C C . ASN A 1 96 ? 13.796 -0.632 1.435 1.00 97.94 96 ASN A C 1
ATOM 757 O O . ASN A 1 96 ? 13.674 -1.765 0.980 1.00 97.94 96 ASN A O 1
ATOM 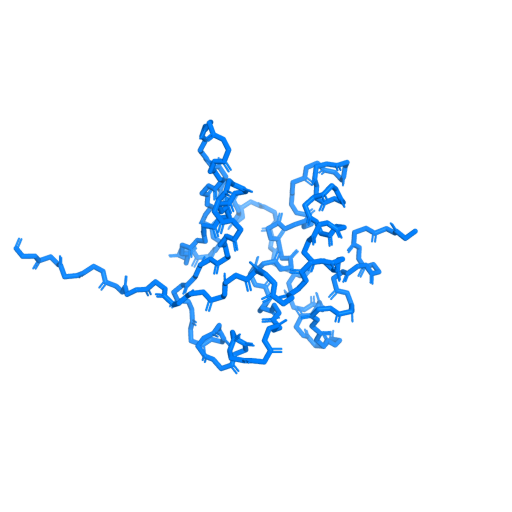761 N N . ILE A 1 97 ? 13.385 0.448 0.757 1.00 97.50 97 ILE A N 1
ATOM 762 C CA . ILE A 1 97 ? 12.624 0.386 -0.507 1.00 97.50 97 ILE A CA 1
ATOM 763 C C . ILE A 1 97 ? 13.303 -0.497 -1.560 1.00 97.50 97 ILE A C 1
ATOM 765 O O . ILE A 1 97 ? 12.638 -1.176 -2.343 1.00 97.50 97 ILE A O 1
ATOM 769 N N . ASP A 1 98 ? 14.636 -0.546 -1.546 1.00 97.25 98 ASP A N 1
ATOM 770 C CA . ASP A 1 98 ? 15.412 -1.374 -2.458 1.00 97.25 98 ASP A CA 1
ATOM 771 C C . ASP A 1 98 ? 15.327 -2.872 -2.182 1.00 97.25 98 ASP A C 1
ATOM 773 O O . ASP A 1 98 ? 15.375 -3.658 -3.123 1.00 97.25 98 ASP A O 1
ATOM 777 N N . SER A 1 99 ? 15.087 -3.246 -0.927 1.00 97.69 99 SER A N 1
ATOM 778 C CA . SER A 1 99 ? 14.877 -4.621 -0.471 1.00 97.69 99 SER A CA 1
ATOM 779 C C . SER A 1 99 ? 13.414 -5.063 -0.483 1.00 97.69 99 SER A C 1
ATOM 781 O O . SER A 1 99 ? 13.148 -6.223 -0.192 1.00 97.69 99 SER A O 1
ATOM 783 N N . TRP A 1 100 ? 12.476 -4.150 -0.740 1.00 98.44 100 TRP A N 1
ATOM 784 C CA . TRP A 1 100 ? 11.059 -4.476 -0.848 1.00 98.44 100 TRP A CA 1
ATOM 785 C C . TRP A 1 100 ? 10.693 -4.841 -2.289 1.00 98.44 100 TRP A C 1
ATOM 787 O O . TRP A 1 100 ? 10.922 -4.065 -3.223 1.00 98.44 100 TRP A O 1
ATOM 797 N N . ASP A 1 101 ? 10.065 -6.002 -2.447 1.00 98.06 101 ASP A N 1
ATOM 798 C CA . ASP A 1 101 ? 9.592 -6.523 -3.723 1.00 98.06 101 ASP A CA 1
ATOM 799 C C . ASP A 1 101 ? 8.151 -6.085 -3.989 1.00 98.06 101 ASP A C 1
ATOM 801 O O . ASP A 1 101 ? 7.242 -6.342 -3.201 1.00 98.06 101 ASP A O 1
ATOM 805 N N . PHE A 1 102 ? 7.920 -5.466 -5.146 1.00 98.12 102 PHE A N 1
ATOM 806 C CA . PHE A 1 102 ? 6.592 -5.050 -5.590 1.00 98.12 102 PHE A CA 1
ATOM 807 C C . PHE A 1 102 ? 6.114 -6.034 -6.663 1.00 98.12 102 PHE A C 1
ATOM 809 O O . PHE A 1 102 ? 6.476 -5.912 -7.834 1.00 98.12 102 PHE A O 1
ATOM 816 N N . ARG A 1 103 ? 5.331 -7.042 -6.263 1.00 97.50 103 ARG A N 1
ATOM 817 C CA . ARG A 1 103 ? 4.937 -8.173 -7.120 1.00 97.50 103 ARG A CA 1
ATOM 818 C C . ARG A 1 103 ? 3.535 -8.000 -7.685 1.00 97.50 103 ARG A C 1
ATOM 820 O O . ARG A 1 103 ? 2.635 -7.481 -7.029 1.00 97.50 103 ARG A O 1
ATOM 827 N N . ILE A 1 104 ? 3.331 -8.446 -8.915 1.00 96.25 104 ILE A N 1
ATOM 828 C CA . ILE A 1 104 ? 1.997 -8.516 -9.511 1.00 96.25 104 ILE A CA 1
ATOM 829 C C . ILE A 1 104 ? 1.408 -9.863 -9.109 1.00 96.25 104 ILE A C 1
ATOM 831 O O . ILE A 1 104 ? 2.022 -10.897 -9.360 1.00 96.25 104 ILE A O 1
ATOM 835 N N . LEU A 1 105 ? 0.238 -9.850 -8.474 1.00 92.19 105 LEU A N 1
ATOM 836 C CA . LEU A 1 105 ? -0.521 -11.079 -8.284 1.00 92.19 105 LEU A CA 1
ATOM 837 C C . LEU A 1 105 ? -1.152 -11.431 -9.628 1.00 92.19 105 LEU A C 1
ATOM 839 O O . LEU A 1 105 ? -1.915 -10.635 -10.180 1.00 92.19 105 LEU A O 1
ATOM 843 N N . ALA A 1 106 ? -0.834 -12.606 -10.159 1.00 75.94 106 ALA A N 1
ATOM 844 C CA . ALA A 1 106 ? -1.621 -13.159 -11.245 1.00 75.94 106 ALA A CA 1
ATOM 845 C C . ALA A 1 106 ? -3.045 -13.436 -10.724 1.00 75.94 106 ALA A C 1
ATOM 847 O O . ALA A 1 106 ? -3.242 -13.857 -9.575 1.00 75.94 106 ALA A O 1
ATOM 848 N N . ALA A 1 107 ? -4.056 -13.186 -11.560 1.00 55.31 107 ALA A N 1
ATOM 849 C CA . ALA A 1 107 ? -5.311 -13.913 -11.405 1.00 55.31 107 ALA A CA 1
ATOM 850 C C . ALA A 1 107 ? -4.929 -15.397 -11.454 1.00 55.31 107 ALA A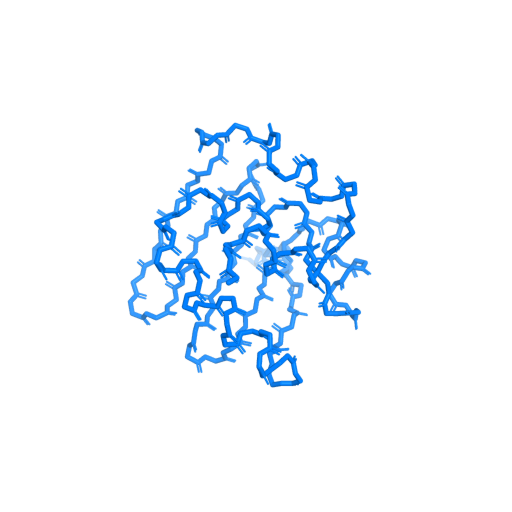 C 1
ATOM 852 O O . ALA A 1 107 ? -4.139 -15.764 -12.322 1.00 55.31 107 ALA A O 1
ATOM 853 N N . GLY A 1 108 ? -5.351 -16.179 -10.459 1.00 47.06 108 GLY A N 1
ATOM 854 C CA . GLY A 1 108 ? -4.918 -17.567 -10.346 1.00 47.06 108 GLY A CA 1
ATOM 855 C C . GLY A 1 108 ? -5.114 -18.288 -11.674 1.00 47.06 108 GLY A C 1
ATOM 856 O O . GLY A 1 108 ? -6.158 -18.134 -12.306 1.00 47.06 108 GLY A O 1
ATOM 857 N N . GLU A 1 109 ? -4.103 -19.039 -12.096 1.00 36.50 109 GLU A N 1
ATOM 858 C CA . GLU A 1 109 ? -4.366 -20.230 -12.889 1.00 36.50 109 GLU A CA 1
ATOM 859 C C . GLU A 1 109 ? -5.205 -21.131 -11.975 1.00 36.50 109 GLU A C 1
ATOM 861 O O . GLU A 1 109 ? -4.718 -21.695 -10.997 1.00 36.50 109 GLU A O 1
ATOM 866 N N . GLU A 1 110 ? -6.518 -21.111 -12.196 1.00 37.75 110 GLU A N 1
ATOM 867 C CA . GLU A 1 110 ? -7.367 -22.241 -11.852 1.00 37.75 110 GLU A CA 1
ATOM 868 C C . GLU A 1 110 ? -6.954 -23.356 -12.824 1.00 37.75 110 GLU A C 1
ATOM 870 O O . GLU A 1 110 ? -7.388 -23.348 -13.976 1.00 37.75 110 GLU A O 1
ATOM 875 N N . ASP A 1 111 ? -6.032 -24.225 -12.399 1.00 34.12 111 ASP A N 1
ATOM 876 C CA . ASP A 1 111 ? -5.843 -25.546 -13.019 1.00 34.12 111 ASP A CA 1
ATOM 877 C C . AS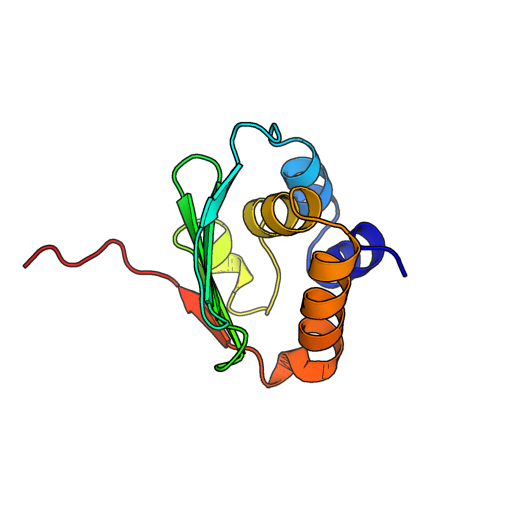P A 1 111 ? -7.020 -26.471 -12.661 1.00 34.12 111 ASP A C 1
ATOM 879 O O . ASP A 1 111 ? -7.424 -26.494 -11.470 1.00 34.12 111 ASP A O 1
#

pLDDT: mean 93.45, std 11.97, range [34.12, 98.44]

Seq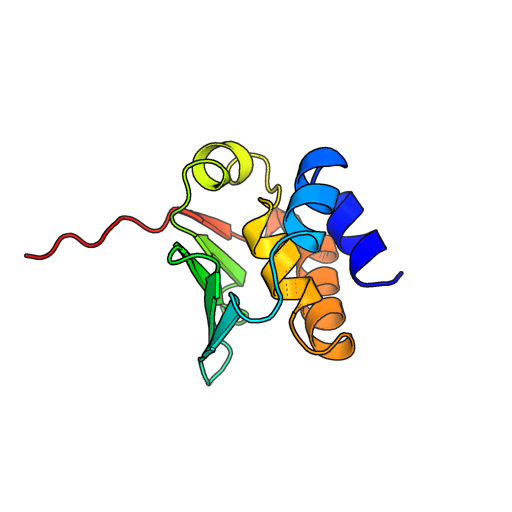uence (111 aa):
MSTLEMLAKLTDRERLRRGVAIPRGEVKVSGEGGVLEAEVRGYRLVVDLENRVLAHDCADWTRMAPGKRLCKHFVRLFTAMPEARAREILRDVLANIDSWDFRILAAGEED

Secondary structure (DSSP, 8-state):
--HHHHHHHHS-HHHHHHHHHS-GGGEEEE--TTEEEEEETTEEEEEETTTTEEEE--HHHHHHGGGT---HHHHHHHHHS-HHHHHHHHHHHHHSGGG-EEEEPPPP---

Foldseek 3Di:
DFLLVLLVVQAPPVQLVLLVPQDLVQKDWDDDDQWIWIGHVNKIWIQRRPQQETETADPVLVVRQVVRHDGSNVSNVLVSDDRVVSCVSSVCCVVPVVSHHYYYDDPDPPD